Protein AF-A0A4C1YL85-F1 (afdb_monomer_lite)

Organism: Eumeta variegata (NCBI:txid151549)

pLDDT: mean 74.3, std 16.18, range [37.25, 94.25]

Radius of gyration: 21.06 Å; chains: 1; bounding box: 40×49×40 Å

Sequence (118 aa):
MIPSSSSLATLYNWFIEFKPGSTILTEDLREGHPFTSTTEENISAMRLVIETDRRTMNYLGTLGMEILAHPPYRSDLTSCDFYSFPKIKDKLLGKRFTDAEKTGTAYEKTVEATSKCK

InterPro domains:
  IPR036397 Ribonuclease H superfamily [G3DSA:3.30.420.10] (49-117)
  IPR052709 Transposase-Methyltransferase Hybrid [PTHR46060] (56-115)

Secondary structure (DSSP, 8-state):
----S--HHHHHHHHHHHSS-----S----TTS-GGG--HHHHHHHHHHHHT-HHHHHHHHHTT-------TT-TTS-HIIIIIHHHHHHHHTT---SSHHHHHHHHHHHHHHHHS--

Foldseek 3Di:
DDPDDDDPVVVVVVCVVVVPPDPPPDPDPPPVPPPVVPDVVNQVVVVCVVVVPCVVVVVCVVVVHDDDDDHGPPLVPDCCSPPVVVQLCVQCPPDDDPDDVVVVVSSVVSSVVVVPPD

Structure (mmCIF, N/CA/C/O backbone):
data_AF-A0A4C1YL85-F1
#
_entry.id   AF-A0A4C1YL85-F1
#
loop_
_atom_site.group_PDB
_atom_site.id
_atom_site.type_symbol
_atom_site.label_atom_id
_atom_site.label_alt_id
_atom_site.label_comp_id
_atom_site.label_asym_id
_atom_site.label_entity_id
_atom_site.label_seq_id
_atom_site.pdbx_PDB_ins_code
_atom_site.Cartn_x
_atom_site.Cartn_y
_atom_site.Cartn_z
_atom_site.occupancy
_atom_site.B_iso_or_equiv
_atom_site.auth_seq_id
_atom_site.auth_comp_id
_atom_site.auth_asym_id
_atom_site.auth_atom_id
_atom_site.pdbx_PDB_model_num
ATOM 1 N N . MET A 1 1 ? -0.469 29.107 2.227 1.00 37.25 1 MET A N 1
ATOM 2 C CA . MET A 1 1 ? -0.120 29.747 3.518 1.00 37.25 1 MET A CA 1
ATOM 3 C C . MET A 1 1 ? -0.587 28.811 4.630 1.00 37.25 1 MET A C 1
ATOM 5 O O . MET A 1 1 ? -1.784 28.621 4.773 1.00 37.25 1 MET A O 1
ATOM 9 N N . ILE A 1 2 ? 0.325 28.106 5.307 1.00 40.25 2 ILE A N 1
ATOM 10 C CA . ILE A 1 2 ? -0.030 27.133 6.358 1.00 40.25 2 ILE A CA 1
ATOM 11 C C . ILE A 1 2 ? -0.320 27.934 7.634 1.00 40.25 2 ILE A C 1
ATOM 13 O O . ILE A 1 2 ? 0.583 28.645 8.080 1.00 40.25 2 ILE A O 1
ATOM 17 N N . PRO A 1 3 ? -1.522 27.874 8.232 1.00 45.28 3 PRO A N 1
ATOM 18 C CA . PRO A 1 3 ? -1.742 28.518 9.515 1.00 45.28 3 PRO A CA 1
ATOM 19 C C . PRO A 1 3 ? -0.942 27.755 10.574 1.00 45.28 3 PRO A C 1
ATOM 21 O O . PRO A 1 3 ? -1.245 26.616 10.923 1.00 45.28 3 PRO A O 1
ATOM 24 N N . SER A 1 4 ? 0.119 28.392 11.060 1.00 47.81 4 SER A N 1
ATOM 25 C CA . SER A 1 4 ? 0.882 27.974 12.230 1.00 47.81 4 SER A CA 1
ATOM 26 C C . SER A 1 4 ? -0.071 27.796 13.416 1.00 47.81 4 SER A C 1
ATOM 28 O O . SER A 1 4 ? -0.709 28.746 13.872 1.00 47.81 4 SER A O 1
ATOM 30 N N . SER A 1 5 ? -0.206 26.556 13.883 1.00 54.34 5 SER A N 1
ATOM 31 C CA . SER A 1 5 ? -1.144 26.164 14.928 1.00 54.34 5 SER A CA 1
ATOM 32 C C . SER A 1 5 ? -0.679 26.652 16.298 1.00 54.34 5 SER A C 1
ATOM 34 O O . SER A 1 5 ? 0.307 26.127 16.812 1.00 54.34 5 SER A O 1
ATOM 36 N N . SER A 1 6 ? -1.395 27.611 16.894 1.00 58.25 6 SER A N 1
ATOM 37 C CA . SER A 1 6 ? -1.573 27.760 18.358 1.00 58.25 6 SER A CA 1
ATOM 38 C C . SER A 1 6 ? -2.585 28.865 18.724 1.00 58.25 6 SER A C 1
ATOM 40 O O . SER A 1 6 ? -2.415 29.549 19.728 1.00 58.25 6 SER A O 1
ATOM 42 N N . SER A 1 7 ? -3.649 29.087 17.940 1.00 73.19 7 SER A N 1
ATOM 43 C CA . SER A 1 7 ? -4.737 29.979 18.373 1.00 73.19 7 SER A CA 1
ATOM 44 C C . SER A 1 7 ? -6.058 29.216 18.455 1.00 73.19 7 SER A C 1
ATOM 46 O O . SER A 1 7 ? -6.420 28.480 17.534 1.00 73.19 7 SER A O 1
ATOM 48 N N . LEU A 1 8 ? -6.779 29.385 19.570 1.00 73.00 8 LEU A N 1
ATOM 49 C CA . LEU A 1 8 ? -8.096 28.777 19.798 1.00 73.00 8 LEU A CA 1
ATOM 50 C C . LEU A 1 8 ? -9.085 29.170 18.686 1.00 73.00 8 LEU A C 1
ATOM 52 O O . LEU A 1 8 ? -9.914 28.362 18.281 1.00 73.00 8 LEU A O 1
ATOM 56 N N . ALA A 1 9 ? -8.943 30.383 18.144 1.00 71.25 9 ALA A N 1
ATOM 57 C CA . ALA A 1 9 ? -9.742 30.890 17.035 1.00 71.25 9 ALA A CA 1
ATOM 58 C C . ALA A 1 9 ? -9.513 30.097 15.739 1.00 71.25 9 ALA A C 1
ATOM 60 O O . ALA A 1 9 ? -10.470 29.770 15.047 1.00 71.25 9 ALA A O 1
ATOM 61 N N . THR A 1 10 ? -8.267 29.715 15.438 1.00 74.75 10 THR A N 1
ATOM 62 C CA . THR A 1 10 ? -7.947 28.872 14.271 1.00 74.75 10 THR A CA 1
ATOM 63 C C . THR A 1 10 ? -8.609 27.500 14.387 1.00 74.75 10 THR A C 1
ATOM 65 O O . THR A 1 10 ? -9.141 26.985 13.409 1.00 74.75 10 THR A O 1
ATOM 68 N N . LEU A 1 11 ? -8.620 26.927 15.593 1.00 72.62 11 LEU A N 1
ATOM 69 C CA . LEU A 1 11 ? -9.213 25.615 15.853 1.00 72.62 11 LEU A CA 1
ATOM 70 C C . LEU A 1 11 ? -10.747 25.667 15.824 1.00 72.62 11 LEU A C 1
ATOM 72 O O . LEU A 1 11 ? -11.387 24.760 15.296 1.00 72.62 11 LEU A O 1
ATOM 76 N N . TYR A 1 12 ? -11.333 26.752 16.336 1.00 79.00 12 TYR A N 1
ATOM 77 C CA . TYR A 1 12 ? -12.776 26.970 16.300 1.00 79.00 12 TYR A CA 1
ATOM 78 C C . TYR A 1 12 ? -13.274 27.212 14.872 1.00 79.00 12 TYR A C 1
ATOM 80 O O . TYR A 1 12 ? -14.242 26.586 14.456 1.00 79.00 12 TYR A O 1
ATOM 88 N N . ASN A 1 13 ? -12.572 28.033 14.085 1.00 77.94 13 ASN A N 1
ATOM 89 C CA . ASN A 1 13 ? -12.906 28.257 12.677 1.00 77.94 13 ASN A CA 1
ATOM 90 C C . ASN A 1 13 ? -12.811 26.958 11.864 1.00 77.94 13 ASN A C 1
ATOM 92 O O . ASN A 1 13 ? -13.749 26.627 11.144 1.00 77.94 13 ASN A O 1
ATOM 96 N N . TRP A 1 14 ? -11.749 26.167 12.063 1.00 76.31 14 TRP A N 1
ATOM 97 C CA . TRP A 1 14 ? -11.612 24.848 11.433 1.00 76.31 14 TRP A CA 1
ATOM 98 C C . TRP A 1 14 ? -12.777 23.907 11.780 1.00 76.31 14 TRP A C 1
ATOM 100 O O . TRP A 1 14 ? -13.331 23.234 10.913 1.00 76.31 14 TRP A O 1
ATOM 110 N N . PHE A 1 15 ? -13.192 23.880 13.048 1.00 74.12 15 PHE A N 1
ATOM 111 C CA . PHE A 1 15 ? -14.312 23.053 13.491 1.00 74.12 15 PHE A CA 1
ATOM 112 C C . PHE A 1 15 ? -15.653 23.478 12.869 1.00 74.12 15 PHE A C 1
ATOM 114 O O . PHE A 1 15 ? -16.482 22.618 12.566 1.00 74.12 15 PHE A O 1
ATOM 121 N N . ILE A 1 16 ? -15.872 24.781 12.659 1.00 77.25 16 ILE A N 1
ATOM 122 C CA . ILE A 1 16 ? -17.077 25.311 12.001 1.00 77.25 16 ILE A CA 1
ATOM 123 C C . ILE A 1 16 ? -17.103 24.958 10.510 1.00 77.25 16 ILE A C 1
ATOM 125 O O . ILE A 1 16 ? -18.161 24.576 10.015 1.00 77.25 16 ILE A O 1
ATOM 129 N N . GLU A 1 17 ? -15.964 25.015 9.815 1.00 69.50 17 GLU A N 1
ATOM 130 C CA . GLU A 1 17 ? -15.867 24.612 8.403 1.00 69.50 17 GLU A CA 1
ATOM 131 C C . GLU A 1 17 ? -16.113 23.111 8.198 1.00 69.50 17 GLU A C 1
ATOM 133 O O . GLU A 1 17 ? -16.715 22.710 7.206 1.00 69.50 17 GLU A O 1
ATOM 138 N N . PHE A 1 18 ? -15.694 22.272 9.148 1.00 62.25 18 PHE A N 1
ATOM 139 C CA . PHE A 1 18 ? -15.817 20.815 9.037 1.00 62.25 18 PHE A CA 1
ATOM 140 C C . PHE A 1 18 ? -17.176 20.255 9.518 1.00 62.25 18 PHE A C 1
ATOM 142 O O . PHE A 1 18 ? -17.565 19.143 9.164 1.00 62.25 18 PHE A O 1
ATOM 149 N N . LYS A 1 19 ? -17.910 21.011 10.344 1.00 66.44 19 LYS A N 1
ATOM 150 C CA . LYS A 1 19 ? -19.209 20.641 10.944 1.00 66.44 19 LYS A CA 1
ATOM 151 C C . LYS A 1 19 ? -20.349 20.344 9.951 1.00 66.44 19 LYS A C 1
ATOM 153 O O . LYS A 1 19 ? -21.115 19.417 10.233 1.00 66.44 19 LYS A O 1
ATOM 158 N N . PRO A 1 20 ? -20.543 21.097 8.854 1.00 66.81 20 PRO A N 1
ATOM 159 C CA . PRO A 1 20 ? -21.520 20.732 7.840 1.00 66.81 20 PRO A CA 1
ATOM 160 C C . PRO A 1 20 ? -20.911 19.610 7.002 1.00 66.81 20 PRO A C 1
ATOM 162 O O . PRO A 1 20 ? -19.982 1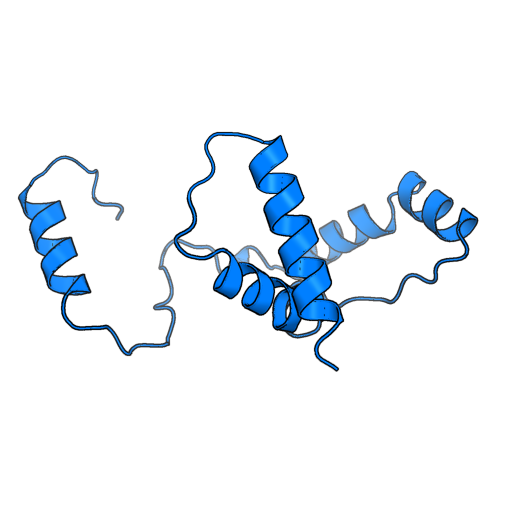9.862 6.248 1.00 66.81 20 PRO A O 1
ATOM 165 N N . GLY A 1 21 ? -21.391 18.374 7.189 1.00 61.41 21 GLY A N 1
ATOM 166 C CA . GLY A 1 21 ? -20.865 17.170 6.534 1.00 61.41 21 GLY A CA 1
ATOM 167 C C . GLY A 1 21 ? -20.614 17.400 5.046 1.00 61.41 21 GLY A C 1
ATOM 168 O O . GLY A 1 21 ? -21.549 17.383 4.249 1.00 61.41 21 GLY A O 1
ATOM 169 N N . SER A 1 22 ? -19.356 17.685 4.712 1.00 49.84 22 SER A N 1
ATOM 170 C CA . SER A 1 22 ? -18.978 18.198 3.404 1.00 49.84 22 SER A CA 1
ATOM 171 C C . SER A 1 22 ? -19.198 17.109 2.361 1.00 49.84 22 SER A C 1
ATOM 173 O O . SER A 1 22 ? -18.610 16.032 2.436 1.00 49.84 22 SER A O 1
ATOM 175 N N . THR A 1 23 ? -20.083 17.377 1.404 1.00 49.16 23 THR A N 1
ATOM 176 C CA . THR A 1 23 ? -20.401 16.485 0.279 1.00 49.16 23 THR A CA 1
ATOM 177 C C . THR A 1 23 ? -19.568 16.803 -0.965 1.00 49.16 23 THR A C 1
ATOM 179 O O . THR A 1 23 ? -19.880 16.331 -2.056 1.00 49.16 23 THR A O 1
ATOM 182 N N . ILE A 1 24 ? -18.525 17.627 -0.828 1.00 49.81 24 ILE A N 1
ATOM 183 C CA . ILE A 1 24 ? -17.647 18.031 -1.926 1.00 49.81 24 ILE A CA 1
ATOM 184 C C . ILE A 1 24 ? -16.582 16.940 -2.100 1.00 49.81 24 ILE A C 1
ATOM 186 O O . ILE A 1 24 ? -15.593 16.878 -1.379 1.00 49.8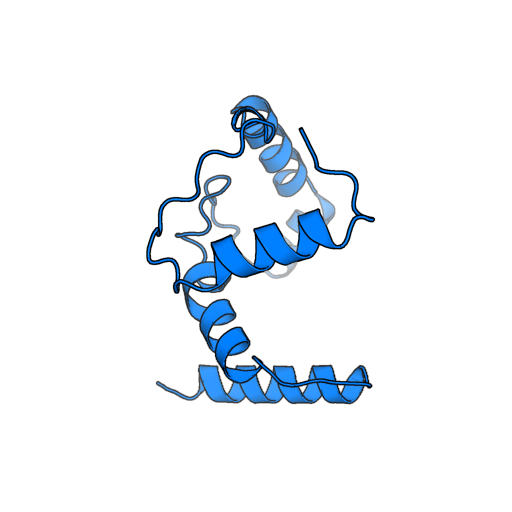1 24 ILE A O 1
ATOM 190 N N . LEU A 1 25 ? -16.838 16.041 -3.051 1.00 44.62 25 LEU A N 1
ATOM 191 C CA . LEU A 1 25 ? -15.944 14.964 -3.504 1.00 44.62 25 LEU A CA 1
ATOM 192 C C . LEU A 1 25 ? -14.945 15.442 -4.573 1.00 44.62 25 LEU A C 1
ATOM 194 O O . LEU A 1 25 ? -14.417 14.644 -5.342 1.00 44.62 25 LEU A O 1
ATOM 198 N N . THR A 1 26 ? -14.703 16.745 -4.663 1.00 42.09 26 THR A N 1
ATOM 199 C CA . THR A 1 26 ? -13.589 17.288 -5.434 1.00 42.09 26 THR A CA 1
ATOM 200 C C . THR A 1 26 ? -12.515 17.682 -4.443 1.00 42.09 26 THR A C 1
ATOM 202 O O . THR A 1 26 ? -12.724 18.576 -3.629 1.00 42.09 26 THR A O 1
ATOM 205 N N . GLU A 1 2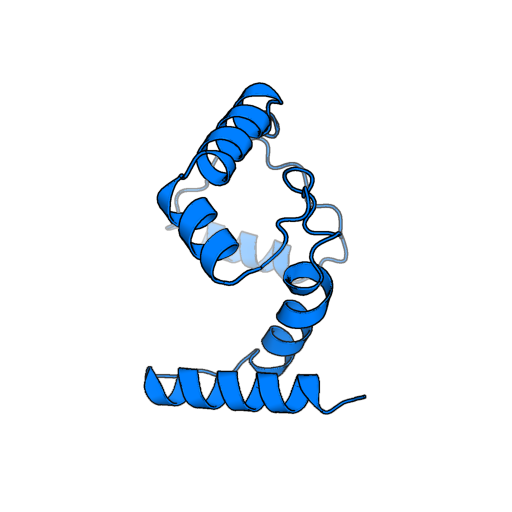7 ? -11.386 16.972 -4.482 1.00 45.97 27 GLU A N 1
ATOM 206 C CA . GLU A 1 27 ? -10.161 17.450 -3.855 1.00 45.97 27 GLU A CA 1
ATOM 207 C C . GLU A 1 27 ? -9.874 18.840 -4.427 1.00 45.97 27 GLU A C 1
ATOM 209 O O . GLU A 1 27 ? -9.467 18.970 -5.582 1.00 45.97 27 GLU A O 1
ATOM 214 N N . ASP A 1 28 ? -10.147 19.887 -3.650 1.00 48.06 28 ASP A N 1
ATOM 215 C CA . ASP A 1 28 ? -9.740 21.234 -4.020 1.00 48.06 28 ASP A CA 1
ATOM 216 C C . ASP A 1 28 ? -8.223 21.203 -4.220 1.00 48.06 28 ASP A C 1
ATOM 218 O O . ASP A 1 28 ? -7.472 20.814 -3.318 1.00 48.06 28 ASP A O 1
ATOM 222 N N . LEU A 1 29 ? -7.782 21.549 -5.434 1.00 48.25 29 LEU A N 1
ATOM 223 C CA . LEU A 1 29 ? -6.376 21.611 -5.823 1.00 48.25 29 LEU A CA 1
ATOM 224 C C . LEU A 1 29 ? -5.594 22.347 -4.733 1.00 48.25 29 LEU A C 1
ATOM 226 O O . LEU A 1 29 ? -5.696 23.566 -4.593 1.00 48.25 29 LEU A O 1
ATOM 230 N N . ARG A 1 30 ? -4.808 21.606 -3.941 1.00 49.09 30 ARG A N 1
ATOM 231 C CA . ARG A 1 30 ? -3.891 22.208 -2.971 1.00 49.09 30 ARG A CA 1
ATOM 232 C C . ARG A 1 30 ? -2.860 23.012 -3.744 1.00 49.09 30 ARG A C 1
ATOM 234 O O . ARG A 1 30 ? -1.863 22.466 -4.215 1.00 49.09 30 ARG A O 1
ATOM 241 N N . GLU A 1 31 ? -3.072 24.313 -3.826 1.00 46.84 31 GLU A N 1
ATOM 242 C CA . GLU A 1 31 ? -2.095 25.257 -4.345 1.00 46.84 31 GLU A CA 1
ATOM 243 C C . GLU A 1 31 ? -0.885 25.269 -3.394 1.00 46.84 31 GLU A C 1
ATOM 245 O O . GLU A 1 31 ? -0.902 25.840 -2.301 1.00 46.84 31 GLU A O 1
ATOM 250 N N . GLY A 1 32 ? 0.132 24.485 -3.757 1.00 45.81 32 GLY A N 1
ATOM 251 C CA . GLY A 1 32 ? 1.294 24.177 -2.921 1.00 45.81 32 GLY A CA 1
ATOM 252 C C . GLY A 1 32 ? 1.726 22.709 -2.958 1.00 45.81 32 GLY A C 1
ATOM 253 O O . GLY A 1 32 ? 2.856 22.412 -2.580 1.00 45.81 32 GLY A O 1
ATOM 254 N N . HIS A 1 33 ? 0.880 21.796 -3.447 1.00 44.59 33 HIS A N 1
ATOM 255 C CA . HIS A 1 33 ? 1.338 20.482 -3.890 1.00 44.59 33 HIS A CA 1
ATOM 256 C C . HIS A 1 33 ? 1.764 20.608 -5.357 1.00 44.59 33 HIS A C 1
ATOM 258 O O . HIS A 1 33 ? 0.927 20.966 -6.191 1.00 44.59 33 HIS A O 1
ATOM 264 N N . PRO A 1 34 ? 3.027 20.342 -5.725 1.00 41.97 34 PRO A N 1
ATOM 265 C CA . PRO A 1 34 ? 3.382 20.253 -7.127 1.00 41.97 34 PRO A CA 1
ATOM 266 C C . PRO A 1 34 ? 2.638 19.055 -7.725 1.00 41.97 34 PRO A C 1
ATOM 268 O O . PRO A 1 34 ? 3.057 17.908 -7.603 1.00 41.97 34 PRO A O 1
ATOM 271 N N . PHE A 1 35 ? 1.533 19.323 -8.422 1.00 45.06 35 PHE A N 1
ATOM 272 C CA . PHE A 1 35 ? 0.940 18.383 -9.381 1.00 45.06 35 PHE A CA 1
ATOM 273 C C . PHE A 1 35 ? 1.971 17.972 -10.460 1.00 45.06 35 PHE A C 1
ATOM 275 O O . PHE A 1 35 ? 1.850 16.941 -11.110 1.00 45.06 35 PHE A O 1
ATOM 282 N N . THR A 1 36 ? 3.048 18.756 -10.576 1.00 44.84 36 THR A N 1
ATOM 283 C CA . THR A 1 36 ? 4.239 18.554 -11.401 1.00 44.84 36 THR A CA 1
ATOM 284 C C . THR A 1 36 ? 5.284 17.592 -10.816 1.00 44.84 36 THR A C 1
ATOM 286 O O . THR A 1 36 ? 6.312 17.393 -11.450 1.00 44.84 36 THR A O 1
ATOM 289 N N . SER A 1 37 ? 5.075 16.967 -9.645 1.00 52.97 37 SER A N 1
ATOM 290 C CA . SER A 1 37 ? 5.996 15.918 -9.145 1.00 52.97 37 SER A CA 1
ATOM 291 C C . SER A 1 37 ? 6.020 14.680 -10.052 1.00 52.97 37 SER A C 1
ATOM 293 O O . SER A 1 37 ? 6.993 13.923 -10.067 1.00 52.97 37 SER A O 1
ATOM 295 N N . THR A 1 38 ? 4.943 14.487 -10.805 1.00 56.75 38 THR A N 1
ATOM 296 C CA . THR A 1 38 ? 4.692 13.390 -11.737 1.00 56.75 38 THR A CA 1
ATOM 297 C C . THR A 1 38 ? 5.097 13.793 -13.158 1.00 56.75 38 THR A C 1
ATOM 299 O O . THR A 1 38 ? 4.295 13.725 -14.082 1.00 56.75 38 THR A O 1
ATOM 302 N N . THR A 1 39 ? 6.326 14.282 -13.352 1.00 76.00 39 THR A N 1
ATOM 303 C CA . THR A 1 39 ? 6.843 14.442 -14.720 1.00 76.00 39 THR A CA 1
ATOM 304 C C . THR A 1 39 ? 7.130 13.064 -15.321 1.00 76.00 39 THR A C 1
ATOM 306 O O . THR A 1 39 ? 7.483 12.132 -14.588 1.00 76.00 39 THR A O 1
ATOM 309 N N . GLU A 1 40 ? 6.984 12.917 -16.640 1.00 71.69 40 GLU A N 1
ATOM 310 C CA . GLU A 1 40 ? 7.255 11.653 -17.345 1.00 71.69 40 GLU A CA 1
ATOM 311 C C . GLU A 1 40 ? 8.690 11.165 -17.109 1.00 71.69 40 GLU A C 1
ATOM 313 O O . GLU A 1 40 ? 8.948 9.966 -17.031 1.00 71.69 40 GLU A O 1
ATOM 318 N N . GLU A 1 41 ? 9.626 12.086 -16.892 1.00 78.06 41 GLU A N 1
ATOM 319 C CA . GLU A 1 41 ? 11.018 11.777 -16.581 1.00 78.06 41 GLU A CA 1
ATOM 320 C C . GLU A 1 41 ? 11.159 11.157 -15.188 1.00 78.06 41 GLU A C 1
ATOM 322 O O . GLU A 1 41 ? 11.819 10.131 -15.048 1.00 78.06 41 GLU A O 1
ATOM 327 N N . ASN A 1 42 ? 10.510 11.720 -14.163 1.00 76.56 42 ASN A N 1
ATOM 328 C CA . ASN A 1 42 ? 10.556 11.182 -12.799 1.00 76.56 42 ASN A CA 1
ATOM 329 C C . ASN A 1 42 ? 9.802 9.849 -12.694 1.00 76.56 42 ASN A C 1
ATOM 331 O O . ASN A 1 42 ? 10.260 8.915 -12.034 1.00 76.56 42 ASN A O 1
ATOM 335 N N . ILE A 1 43 ? 8.666 9.751 -13.388 1.00 75.25 43 ILE A N 1
ATOM 336 C CA . ILE A 1 43 ? 7.904 8.519 -13.597 1.00 75.25 43 ILE A CA 1
ATOM 337 C C . ILE A 1 43 ? 8.798 7.428 -14.209 1.00 75.25 43 ILE A C 1
ATOM 339 O O . ILE A 1 43 ? 8.878 6.313 -13.686 1.00 75.25 43 ILE A O 1
ATOM 343 N N . SER A 1 44 ? 9.458 7.752 -15.322 1.00 75.94 44 SER A N 1
ATOM 344 C CA . SER A 1 44 ? 10.279 6.820 -16.091 1.00 75.94 44 SER A CA 1
ATOM 345 C C . SER A 1 44 ? 11.531 6.420 -15.319 1.00 75.94 44 SER A C 1
ATOM 347 O O . SER A 1 44 ? 11.847 5.236 -15.228 1.00 75.94 44 SER A O 1
ATOM 349 N N . ALA A 1 45 ? 12.190 7.377 -14.663 1.00 76.31 45 ALA A N 1
ATOM 350 C CA . ALA A 1 45 ? 13.345 7.125 -13.812 1.00 76.31 45 ALA A CA 1
ATOM 351 C C . ALA A 1 45 ? 12.996 6.213 -12.627 1.00 76.31 45 ALA A C 1
ATOM 353 O O . ALA A 1 45 ? 13.734 5.273 -12.342 1.00 76.31 45 ALA A O 1
ATOM 354 N N . MET A 1 46 ? 11.856 6.431 -11.962 1.00 71.81 46 MET A N 1
ATOM 355 C CA . MET A 1 46 ? 11.417 5.574 -10.857 1.00 71.81 46 MET A CA 1
ATOM 356 C C . MET A 1 46 ? 11.066 4.159 -11.335 1.00 71.81 46 MET A C 1
ATOM 358 O O . MET A 1 46 ? 11.476 3.186 -10.702 1.00 71.81 46 MET A O 1
ATOM 362 N N . ARG A 1 47 ? 10.366 4.032 -12.473 1.00 72.00 47 ARG A N 1
ATOM 363 C CA . ARG A 1 47 ? 10.118 2.732 -13.117 1.00 72.00 47 ARG A CA 1
ATOM 364 C C . ARG A 1 47 ? 11.432 2.017 -13.400 1.00 72.00 47 ARG A C 1
ATOM 366 O O . ARG A 1 47 ? 11.584 0.865 -13.013 1.00 72.00 47 ARG A O 1
ATOM 373 N N . LEU A 1 48 ? 12.381 2.719 -14.012 1.00 75.75 48 LEU A N 1
ATOM 374 C CA . LEU A 1 48 ? 13.687 2.175 -14.344 1.00 75.75 48 LEU A CA 1
ATOM 375 C C . LEU A 1 48 ? 14.425 1.709 -13.088 1.00 75.75 48 LEU A C 1
ATOM 377 O O . LEU A 1 48 ? 14.975 0.622 -13.105 1.00 75.75 48 LEU A O 1
ATOM 381 N N . VAL A 1 49 ? 14.421 2.458 -11.985 1.00 77.12 49 VAL A N 1
ATOM 382 C CA . VAL A 1 49 ? 15.097 2.039 -10.743 1.00 77.12 49 VAL A CA 1
ATOM 383 C C . VAL A 1 49 ? 14.504 0.747 -10.172 1.00 77.12 49 VAL A C 1
ATOM 385 O O . VAL A 1 49 ? 15.257 -0.137 -9.771 1.00 77.12 49 VAL A O 1
ATOM 388 N N . ILE A 1 50 ? 13.174 0.618 -10.155 1.00 70.19 50 ILE A N 1
ATOM 389 C CA . ILE A 1 50 ? 12.482 -0.563 -9.613 1.00 70.19 50 ILE A CA 1
ATOM 390 C C . ILE A 1 50 ? 12.679 -1.775 -10.530 1.00 70.19 50 ILE A C 1
ATOM 392 O O . ILE A 1 50 ? 13.012 -2.861 -10.064 1.00 70.19 50 ILE A O 1
ATOM 396 N N . GLU A 1 51 ? 12.509 -1.578 -11.836 1.00 72.06 51 GLU A N 1
ATOM 397 C CA . GLU A 1 51 ? 12.652 -2.626 -12.848 1.00 72.06 51 GLU A CA 1
ATOM 398 C C . GLU A 1 51 ? 14.121 -3.016 -13.054 1.00 72.06 51 GLU A C 1
ATOM 400 O O . GLU A 1 51 ? 14.426 -4.158 -13.352 1.00 72.06 51 GLU A O 1
ATOM 405 N N . THR A 1 52 ? 15.071 -2.117 -12.804 1.00 65.81 52 THR A N 1
ATOM 406 C CA . THR A 1 52 ? 16.509 -2.412 -12.909 1.00 65.81 52 THR A CA 1
ATOM 407 C C . THR A 1 52 ? 17.101 -2.920 -11.594 1.00 65.81 52 THR A C 1
ATOM 409 O O . THR A 1 52 ? 18.287 -3.263 -11.573 1.00 65.81 52 THR A O 1
ATOM 412 N N . ASP A 1 53 ? 16.337 -3.024 -10.493 1.00 81.44 53 ASP A N 1
ATOM 413 C CA . ASP A 1 53 ? 16.848 -3.669 -9.279 1.00 81.44 53 ASP A CA 1
ATOM 414 C C . ASP A 1 53 ? 17.063 -5.163 -9.537 1.00 81.44 53 ASP A C 1
ATOM 416 O O . ASP A 1 53 ? 16.210 -6.031 -9.338 1.00 81.44 53 ASP A O 1
ATOM 420 N N . ARG A 1 54 ? 18.276 -5.460 -10.003 1.00 78.62 54 ARG A N 1
ATOM 421 C CA . ARG A 1 54 ? 18.705 -6.781 -10.443 1.00 78.62 54 ARG A CA 1
ATOM 422 C C . ARG A 1 54 ? 18.519 -7.822 -9.345 1.00 78.62 54 ARG A C 1
ATOM 424 O O . ARG A 1 54 ? 18.304 -8.987 -9.650 1.00 78.62 54 ARG A O 1
ATOM 431 N N . ARG A 1 55 ? 18.615 -7.429 -8.070 1.00 84.50 55 ARG A N 1
ATOM 432 C CA . ARG A 1 55 ? 18.424 -8.345 -6.937 1.00 84.50 55 ARG A CA 1
ATOM 433 C C . ARG A 1 55 ? 16.979 -8.823 -6.862 1.00 84.50 55 ARG A C 1
ATOM 435 O O . ARG A 1 55 ? 16.760 -10.033 -6.833 1.00 84.50 55 ARG A O 1
ATOM 442 N N . THR A 1 56 ? 16.022 -7.900 -6.888 1.00 84.19 56 THR A N 1
ATOM 443 C CA . THR A 1 56 ? 14.595 -8.227 -6.859 1.00 84.19 56 THR A CA 1
ATOM 444 C C . THR A 1 56 ? 14.176 -8.968 -8.125 1.00 84.19 56 THR A C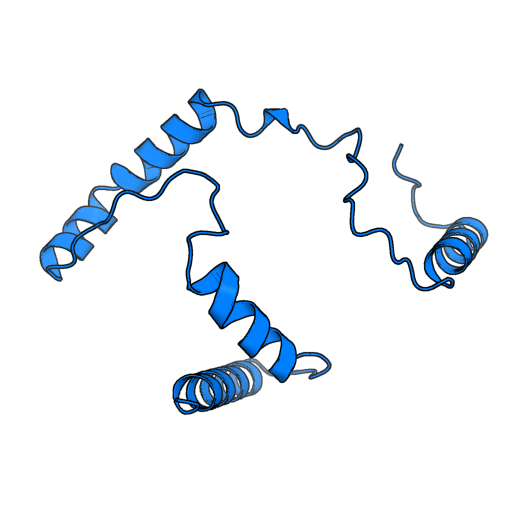 1
ATOM 446 O O . THR A 1 56 ? 13.578 -10.035 -8.018 1.00 84.19 56 THR A O 1
ATOM 449 N N . MET A 1 57 ? 14.574 -8.503 -9.315 1.00 84.44 57 MET A N 1
ATOM 450 C CA . MET A 1 57 ? 14.263 -9.204 -10.569 1.00 84.44 57 MET A CA 1
ATOM 451 C C . MET A 1 57 ? 14.808 -10.635 -10.613 1.00 84.44 57 MET A C 1
ATOM 453 O O . MET A 1 57 ? 14.085 -11.558 -10.979 1.00 84.44 57 MET A O 1
ATOM 457 N N . ASN A 1 58 ? 16.067 -10.845 -10.208 1.00 86.94 58 ASN A N 1
ATOM 458 C CA . ASN A 1 58 ? 16.658 -12.184 -10.180 1.00 86.94 58 ASN A CA 1
ATOM 459 C C . ASN A 1 58 ? 15.921 -13.101 -9.200 1.00 86.94 58 ASN A C 1
ATOM 461 O O . ASN A 1 58 ? 15.716 -14.278 -9.493 1.00 86.94 58 ASN A O 1
ATOM 465 N N . TYR A 1 59 ? 15.529 -12.577 -8.037 1.00 88.31 59 TYR A N 1
ATOM 466 C CA . TYR A 1 59 ? 14.780 -13.336 -7.041 1.00 88.31 59 TYR A CA 1
ATOM 467 C C . TYR A 1 59 ? 13.388 -13.725 -7.559 1.00 88.31 59 TYR A C 1
ATOM 469 O O . TYR A 1 59 ? 13.020 -14.896 -7.493 1.00 88.31 59 TYR A O 1
ATOM 477 N N . LEU A 1 60 ? 12.655 -12.778 -8.151 1.00 88.38 60 LEU A N 1
ATOM 478 C CA . LEU A 1 60 ? 11.341 -13.023 -8.755 1.00 88.38 60 LEU A CA 1
ATOM 479 C C . LEU A 1 60 ? 11.423 -14.029 -9.913 1.00 88.38 60 LEU A C 1
ATOM 481 O O . LEU A 1 60 ? 10.616 -14.955 -9.976 1.00 88.38 60 LEU A O 1
ATOM 485 N N . GLY A 1 61 ? 12.443 -13.909 -10.769 1.00 87.94 61 GLY A N 1
ATOM 486 C CA . GLY A 1 61 ? 12.709 -14.864 -11.845 1.00 87.94 61 GLY A CA 1
ATOM 487 C C . GLY A 1 61 ? 13.077 -16.258 -11.329 1.00 87.94 61 GLY A C 1
ATOM 488 O O . GLY A 1 61 ? 12.624 -17.255 -11.882 1.00 87.94 61 GLY A O 1
ATOM 489 N N . THR A 1 62 ? 13.824 -16.349 -10.223 1.00 91.50 62 THR A N 1
ATOM 490 C CA . THR A 1 62 ? 14.137 -17.634 -9.563 1.00 91.50 62 THR A CA 1
ATOM 491 C C . THR A 1 62 ? 12.880 -18.300 -9.000 1.00 91.50 62 THR A C 1
ATOM 493 O O . THR A 1 62 ? 12.759 -19.521 -9.039 1.00 91.50 62 THR A O 1
ATOM 496 N N . LEU A 1 63 ? 11.927 -17.502 -8.511 1.00 92.56 63 LEU A N 1
ATOM 497 C CA . LEU A 1 63 ? 10.609 -17.972 -8.077 1.00 92.56 63 LEU A CA 1
ATOM 498 C C . LEU A 1 63 ? 9.666 -18.306 -9.246 1.00 92.56 63 LEU A C 1
ATOM 500 O O . LEU A 1 63 ? 8.569 -18.806 -9.006 1.00 92.56 63 LEU A O 1
ATOM 504 N N . GLY A 1 64 ? 10.068 -18.036 -10.494 1.00 90.50 64 GLY A N 1
ATOM 505 C CA . GLY A 1 64 ? 9.250 -18.265 -11.685 1.00 90.50 64 GLY A CA 1
ATOM 506 C C . GLY A 1 64 ? 8.046 -17.328 -11.797 1.00 90.50 64 GLY A C 1
ATOM 507 O O . GLY A 1 64 ? 7.070 -17.675 -12.457 1.00 90.50 64 GLY A O 1
ATOM 508 N N . MET A 1 65 ? 8.081 -16.165 -11.139 1.00 90.50 65 MET A N 1
ATOM 509 C CA . MET A 1 65 ? 7.006 -15.179 -11.233 1.00 90.50 65 MET A CA 1
ATOM 510 C C . MET A 1 65 ? 7.201 -14.269 -12.445 1.00 90.50 65 MET A C 1
ATOM 512 O O . MET A 1 65 ? 8.274 -13.701 -12.647 1.00 90.50 65 MET A O 1
ATOM 516 N N . GLU A 1 66 ? 6.139 -14.095 -13.227 1.00 85.94 66 GLU A N 1
ATOM 517 C CA . GLU A 1 66 ? 6.108 -13.160 -14.348 1.00 85.94 66 GLU A CA 1
ATOM 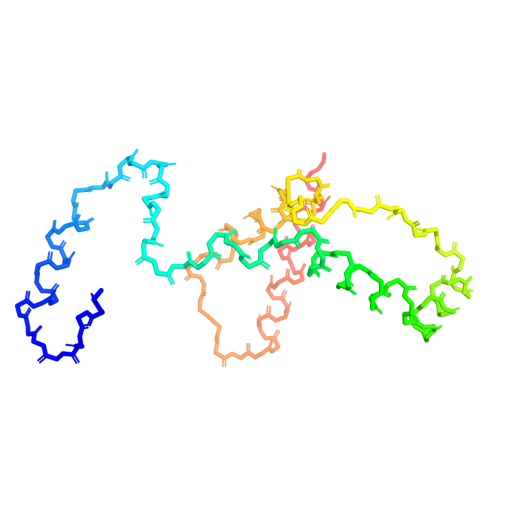518 C C . GLU A 1 66 ? 5.805 -11.739 -13.850 1.00 85.94 66 GLU A C 1
ATOM 520 O O . GLU A 1 66 ? 4.822 -11.510 -13.140 1.00 85.94 66 GLU A O 1
ATOM 525 N N . ILE A 1 67 ? 6.658 -10.775 -14.209 1.00 83.69 67 ILE A N 1
ATOM 526 C CA . ILE A 1 67 ? 6.462 -9.361 -13.871 1.00 83.69 67 ILE A CA 1
ATOM 527 C C . ILE A 1 67 ? 5.620 -8.720 -14.974 1.00 83.69 67 ILE A C 1
ATOM 529 O O . ILE A 1 67 ? 6.085 -8.547 -16.099 1.00 83.69 67 ILE A O 1
ATOM 533 N N . LEU A 1 68 ? 4.384 -8.340 -14.649 1.00 81.75 68 LEU A N 1
ATOM 534 C CA . LEU A 1 68 ? 3.517 -7.608 -15.569 1.00 81.75 68 LEU A CA 1
ATOM 535 C C . LEU A 1 68 ? 3.837 -6.107 -15.533 1.00 81.75 68 LEU A C 1
ATOM 537 O O . LEU A 1 68 ? 3.897 -5.501 -14.461 1.00 81.75 68 LEU A O 1
ATOM 541 N N . ALA A 1 69 ? 3.981 -5.487 -16.706 1.00 79.75 69 ALA A N 1
ATOM 542 C CA . ALA A 1 69 ? 4.187 -4.047 -16.815 1.00 79.75 69 ALA A CA 1
ATOM 543 C C . ALA A 1 69 ? 2.987 -3.274 -16.234 1.00 79.75 69 ALA A C 1
ATOM 545 O O . ALA A 1 69 ? 1.868 -3.370 -16.738 1.00 79.75 69 ALA A O 1
ATOM 546 N N . HIS A 1 70 ? 3.223 -2.479 -15.185 1.00 74.44 70 HIS A N 1
ATOM 547 C CA . HIS A 1 70 ? 2.193 -1.650 -14.556 1.00 74.44 70 HIS A CA 1
ATOM 548 C C . HIS A 1 70 ? 2.395 -0.164 -14.896 1.00 74.44 70 HIS A C 1
ATOM 550 O O . HIS A 1 70 ? 3.508 0.349 -14.732 1.00 74.44 70 HIS A O 1
ATOM 556 N N . PRO A 1 71 ? 1.369 0.573 -15.352 1.00 76.44 71 PRO A N 1
ATOM 557 C CA . PRO A 1 71 ? 1.488 2.003 -15.612 1.00 76.44 71 PRO A CA 1
ATOM 558 C C . PRO A 1 71 ? 1.806 2.787 -14.326 1.00 76.44 71 PRO A C 1
ATOM 560 O O . PRO A 1 71 ? 1.449 2.377 -13.223 1.00 76.44 71 PRO A O 1
ATOM 563 N N . PRO A 1 72 ? 2.523 3.907 -14.431 1.00 75.31 72 PRO A N 1
ATOM 564 C CA . PRO A 1 72 ? 2.923 4.662 -13.258 1.00 75.31 72 PRO A CA 1
ATOM 565 C C . PRO A 1 72 ? 1.694 5.367 -12.669 1.00 75.31 72 PRO A C 1
ATOM 567 O O . PRO A 1 72 ? 0.853 5.867 -13.409 1.00 75.31 72 PRO A O 1
ATOM 570 N N . TYR A 1 73 ? 1.575 5.369 -11.339 1.00 68.12 73 TYR A N 1
ATOM 571 C CA . TYR A 1 73 ? 0.521 6.075 -10.594 1.00 68.12 73 TYR A CA 1
ATOM 572 C C . TYR A 1 73 ? -0.945 5.692 -10.921 1.00 68.12 73 TYR A C 1
ATOM 574 O O . TYR A 1 73 ? -1.859 6.432 -10.566 1.00 68.12 73 TYR A O 1
ATOM 582 N N . ARG A 1 74 ? -1.212 4.521 -11.526 1.00 69.62 74 ARG A N 1
ATOM 583 C CA . ARG A 1 74 ? -2.582 3.980 -11.704 1.00 69.62 74 ARG A CA 1
ATOM 584 C C . ARG A 1 74 ? -3.008 3.068 -10.556 1.00 69.62 74 ARG A C 1
ATOM 586 O O . ARG A 1 74 ? -3.081 1.850 -10.696 1.00 69.62 74 ARG A O 1
ATOM 593 N N . SER A 1 75 ? -3.310 3.668 -9.411 1.00 65.81 75 SER A N 1
ATOM 594 C CA . SER A 1 75 ? -3.877 2.944 -8.261 1.00 65.81 75 SER A CA 1
ATOM 595 C C . SER A 1 75 ? -5.281 2.375 -8.528 1.00 65.81 75 SER A C 1
ATOM 597 O O . SER A 1 75 ? -5.765 1.540 -7.776 1.00 65.81 75 SER A O 1
ATOM 599 N N . ASP A 1 76 ? -5.953 2.799 -9.601 1.00 69.94 76 ASP A N 1
ATOM 600 C CA . ASP A 1 76 ? -7.240 2.250 -10.046 1.00 69.94 76 ASP A CA 1
ATOM 601 C C . ASP A 1 76 ? -7.115 0.854 -10.682 1.00 69.94 76 ASP A C 1
ATOM 603 O O . ASP A 1 76 ? -8.100 0.122 -10.766 1.00 69.94 76 ASP A O 1
ATOM 607 N N . LEU A 1 77 ? -5.913 0.472 -11.127 1.00 69.25 77 LEU A N 1
ATOM 608 C CA . LEU A 1 77 ? -5.639 -0.838 -11.724 1.00 69.25 77 LEU A CA 1
ATOM 609 C C . LEU A 1 77 ? -5.080 -1.863 -10.744 1.00 69.25 77 LEU A C 1
ATOM 611 O O . LEU A 1 77 ? -5.021 -3.054 -11.061 1.00 69.25 77 LEU A O 1
ATOM 615 N N . THR A 1 78 ? -4.674 -1.434 -9.557 1.00 77.38 78 THR A N 1
ATOM 616 C CA . THR A 1 78 ? -4.157 -2.332 -8.535 1.00 77.38 78 THR A CA 1
ATOM 617 C C . THR A 1 78 ? -5.327 -2.884 -7.724 1.00 77.38 78 THR A C 1
ATOM 619 O O . THR A 1 78 ? -6.009 -2.187 -6.973 1.00 77.38 78 THR A O 1
ATOM 622 N N . SER A 1 79 ? -5.567 -4.190 -7.844 1.00 79.38 79 SER A N 1
ATOM 623 C CA . SER A 1 79 ? -6.625 -4.875 -7.088 1.00 79.38 79 SER A CA 1
ATOM 624 C C . SER A 1 79 ? -6.483 -4.682 -5.570 1.00 79.38 79 SER A C 1
ATOM 626 O O . SER A 1 79 ? -7.483 -4.608 -4.854 1.00 79.38 79 SER A O 1
ATOM 628 N N . CYS A 1 80 ? -5.252 -4.545 -5.069 1.00 81.44 80 CYS A N 1
ATOM 629 C CA . CYS A 1 80 ? -4.983 -4.263 -3.663 1.00 81.44 80 CYS A CA 1
ATOM 630 C C . CYS A 1 80 ? -5.522 -2.897 -3.217 1.00 81.44 80 CYS A C 1
ATOM 632 O O . CYS A 1 80 ? -6.253 -2.850 -2.225 1.00 81.44 80 CYS A O 1
ATOM 634 N N . ASP A 1 81 ? -5.213 -1.823 -3.950 1.00 83.38 81 ASP A N 1
ATOM 635 C CA . ASP A 1 81 ? -5.601 -0.460 -3.564 1.00 83.38 81 ASP A CA 1
ATOM 636 C C . ASP A 1 81 ? -7.093 -0.210 -3.780 1.00 83.38 81 ASP A C 1
ATOM 638 O O . ASP A 1 81 ? -7.744 0.394 -2.928 1.00 83.38 81 ASP A O 1
ATOM 642 N N . PHE A 1 82 ? -7.659 -0.729 -4.873 1.00 78.75 82 PHE A N 1
ATOM 643 C CA . PHE A 1 82 ? -9.066 -0.508 -5.202 1.00 78.75 82 PHE A CA 1
ATOM 644 C C . PHE A 1 82 ? -10.034 -1.395 -4.404 1.00 78.75 82 PHE A C 1
ATOM 646 O O . PHE A 1 82 ? -11.128 -0.958 -4.048 1.00 78.75 82 PHE A O 1
ATOM 653 N N . TYR A 1 83 ? -9.671 -2.650 -4.123 1.00 82.38 83 TYR A N 1
ATOM 654 C CA . TYR A 1 83 ? -10.616 -3.633 -3.579 1.00 82.38 83 TYR A CA 1
ATOM 655 C C . TYR A 1 83 ? -10.244 -4.128 -2.180 1.00 82.38 83 TYR A C 1
ATOM 657 O O . TYR A 1 83 ? -11.084 -4.115 -1.275 1.00 82.38 83 TYR A O 1
ATOM 665 N N . SER A 1 84 ? -9.006 -4.582 -1.980 1.00 85.94 84 SER A N 1
ATOM 666 C CA . SER A 1 84 ? -8.619 -5.267 -0.740 1.00 85.94 84 SER A CA 1
ATOM 667 C C . SER A 1 84 ? -8.455 -4.303 0.435 1.00 85.94 84 SER A C 1
ATOM 669 O O . SER A 1 84 ? -9.030 -4.531 1.503 1.00 85.94 84 SER A O 1
ATOM 671 N N . PHE A 1 85 ? -7.703 -3.215 0.254 1.00 88.69 85 PHE A N 1
ATOM 672 C CA . PHE A 1 85 ? -7.400 -2.284 1.340 1.00 88.69 85 PHE A CA 1
ATOM 673 C C . PHE A 1 85 ? -8.622 -1.541 1.879 1.00 88.69 85 PHE A C 1
ATOM 675 O O . PHE A 1 85 ? -8.751 -1.505 3.106 1.00 88.69 85 PHE A O 1
ATOM 682 N N . PRO A 1 86 ? -9.562 -1.030 1.057 1.00 90.19 86 PRO A N 1
ATOM 683 C CA . PRO A 1 86 ? -10.782 -0.416 1.577 1.00 90.19 86 PRO A CA 1
ATOM 684 C C . PRO A 1 86 ? -11.572 -1.377 2.474 1.00 90.19 86 PRO A C 1
ATOM 686 O O . PRO A 1 86 ? -11.891 -1.047 3.612 1.00 90.19 86 PRO A O 1
ATOM 689 N N . LYS A 1 87 ? -11.765 -2.627 2.032 1.00 89.00 87 LYS A N 1
ATOM 690 C CA . LYS A 1 87 ? -12.522 -3.640 2.787 1.00 89.00 87 LYS A CA 1
ATOM 691 C C . LYS A 1 87 ? -11.869 -4.026 4.111 1.00 89.00 87 LYS A C 1
ATOM 693 O O . LYS A 1 87 ? -12.564 -4.262 5.100 1.00 89.00 87 LYS A O 1
ATOM 698 N N . ILE A 1 88 ? -10.543 -4.139 4.134 1.00 91.56 88 ILE A N 1
ATOM 699 C CA . ILE A 1 88 ? -9.804 -4.433 5.367 1.00 91.56 88 ILE A CA 1
ATOM 700 C C . ILE A 1 88 ? -9.862 -3.223 6.304 1.00 91.56 88 ILE A C 1
ATOM 702 O O . ILE A 1 88 ? -10.149 -3.378 7.493 1.00 91.56 88 ILE A O 1
ATOM 706 N N . LYS A 1 89 ? -9.655 -2.015 5.766 1.00 90.75 89 LYS A N 1
ATOM 707 C CA . LYS A 1 89 ? -9.706 -0.760 6.518 1.00 90.75 89 LYS A CA 1
ATOM 708 C C . LYS A 1 89 ? -11.067 -0.561 7.171 1.00 90.75 89 LYS A C 1
ATOM 710 O O . LYS A 1 89 ? -11.097 -0.289 8.363 1.00 90.75 89 LYS A O 1
ATOM 715 N N . ASP A 1 90 ? -12.166 -0.786 6.459 1.00 91.50 90 ASP A N 1
ATOM 716 C CA . ASP A 1 90 ? -13.523 -0.661 7.006 1.00 91.50 90 ASP A CA 1
ATOM 717 C C . ASP A 1 90 ? -13.752 -1.589 8.210 1.00 91.50 90 ASP A C 1
ATOM 719 O O . ASP A 1 90 ? -14.333 -1.187 9.216 1.00 91.50 90 ASP A O 1
ATOM 723 N N . LYS A 1 91 ? -13.229 -2.823 8.164 1.00 89.38 91 LYS A N 1
ATOM 724 C CA . LYS A 1 91 ? -13.331 -3.791 9.275 1.00 89.38 91 LYS A CA 1
ATOM 725 C C . LYS A 1 91 ? -12.443 -3.455 10.474 1.00 89.38 91 LYS A C 1
ATOM 727 O O . LYS A 1 91 ? -12.691 -3.954 11.583 1.00 89.38 91 LYS A O 1
ATOM 732 N N . LEU A 1 92 ? -11.371 -2.702 10.254 1.00 91.69 92 LEU A N 1
ATOM 733 C CA . LEU A 1 92 ? -10.426 -2.280 11.289 1.00 91.69 92 LEU A CA 1
ATOM 734 C C . LEU A 1 92 ? -10.693 -0.856 11.786 1.00 91.69 92 LEU A C 1
ATOM 736 O O . LEU A 1 92 ? -10.171 -0.470 12.832 1.00 91.69 92 LEU A O 1
ATOM 740 N N . LEU A 1 93 ? -11.531 -0.097 11.081 1.00 92.25 93 LEU A N 1
ATOM 741 C CA . LEU A 1 93 ? -11.860 1.279 11.405 1.00 92.25 93 LEU A CA 1
ATOM 742 C C . LEU A 1 93 ? -12.419 1.379 12.830 1.00 92.25 93 LEU A C 1
ATOM 744 O O . LEU A 1 93 ? -13.256 0.585 13.258 1.00 92.25 93 LEU A O 1
ATOM 748 N N . GLY A 1 94 ? -11.913 2.349 13.592 1.00 89.94 94 GLY A N 1
ATOM 749 C CA . GLY A 1 94 ? -12.316 2.582 14.981 1.00 89.94 94 GLY A CA 1
ATOM 750 C C . GLY A 1 94 ? -11.721 1.612 16.009 1.00 89.94 94 GLY A C 1
ATOM 751 O O . GLY A 1 94 ? -11.869 1.849 17.208 1.00 89.94 94 GLY A O 1
ATOM 752 N N . LYS A 1 95 ? -11.002 0.559 15.596 1.00 90.44 95 LYS A N 1
ATOM 753 C CA . LYS A 1 95 ? -10.294 -0.325 16.533 1.00 90.44 95 LYS A CA 1
ATOM 754 C C . LYS A 1 95 ? -8.966 0.302 16.950 1.00 90.44 95 LYS A C 1
ATOM 756 O O . LYS A 1 95 ? -8.192 0.764 16.118 1.00 90.44 95 LYS A O 1
ATOM 761 N N . ARG A 1 96 ? -8.695 0.296 18.256 1.00 92.94 96 ARG A N 1
ATOM 762 C CA . ARG A 1 96 ? -7.411 0.708 18.833 1.00 92.94 96 ARG A CA 1
ATOM 763 C C . ARG A 1 96 ? -6.656 -0.519 19.316 1.00 92.94 96 ARG A C 1
ATOM 765 O O . ARG A 1 96 ? -7.199 -1.326 20.070 1.00 92.94 96 ARG A O 1
ATOM 772 N N . PHE A 1 97 ? -5.401 -0.625 18.907 1.00 91.25 97 PHE A N 1
ATOM 773 C CA . PHE A 1 97 ? -4.491 -1.668 19.349 1.00 91.25 97 PHE A CA 1
ATOM 774 C C . PHE A 1 97 ? -3.335 -1.014 20.099 1.00 91.25 97 PHE A C 1
ATOM 776 O O . PHE A 1 97 ? -2.773 -0.026 19.639 1.00 91.25 97 PHE A O 1
ATOM 783 N N . THR A 1 98 ? -3.026 -1.537 21.280 1.00 91.50 98 THR A N 1
ATOM 784 C CA . THR A 1 98 ? -1.897 -1.088 22.110 1.00 91.50 98 THR A CA 1
ATOM 785 C C . THR A 1 98 ? -0.667 -1.970 21.932 1.00 91.50 98 THR A C 1
ATOM 787 O O . THR A 1 98 ? 0.394 -1.641 22.440 1.00 91.50 98 THR A O 1
ATOM 790 N N . ASP A 1 99 ? -0.830 -3.100 21.247 1.00 94.25 99 ASP A N 1
ATOM 791 C CA . ASP A 1 99 ? 0.156 -4.161 21.124 1.00 94.25 99 ASP A CA 1
ATOM 792 C C . ASP A 1 99 ? 0.282 -4.609 19.660 1.00 94.25 99 ASP A C 1
ATOM 794 O O . ASP A 1 99 ? -0.711 -4.671 18.919 1.00 94.25 99 ASP A O 1
ATOM 798 N N . ALA A 1 100 ? 1.515 -4.897 19.245 1.00 91.25 100 ALA A N 1
ATOM 799 C CA . ALA A 1 100 ? 1.839 -5.247 17.869 1.00 91.25 100 ALA A CA 1
ATOM 800 C C . ALA A 1 100 ? 1.326 -6.647 17.501 1.00 91.25 100 ALA A C 1
ATOM 802 O O . ALA A 1 100 ? 0.758 -6.810 16.420 1.00 91.25 100 ALA A O 1
ATOM 803 N N . GLU A 1 101 ? 1.426 -7.630 18.403 1.00 93.00 101 GLU A N 1
ATOM 804 C CA . GLU A 1 101 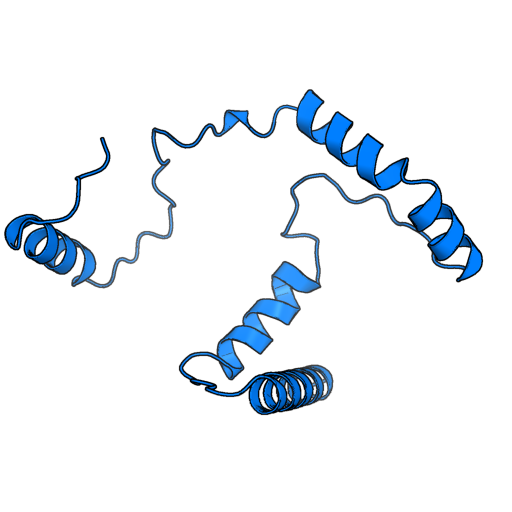? 0.922 -8.986 18.143 1.00 93.00 101 GLU A CA 1
ATOM 805 C C . GLU A 1 101 ? -0.601 -8.988 18.002 1.00 93.00 101 GLU A C 1
ATOM 807 O O . GLU A 1 101 ? -1.171 -9.576 17.076 1.00 93.00 101 GLU A O 1
ATOM 812 N N . LYS A 1 102 ? -1.286 -8.237 18.867 1.00 90.38 102 LYS A N 1
ATOM 813 C CA . LYS A 1 102 ? -2.736 -8.048 18.785 1.00 90.38 102 LYS A CA 1
ATOM 814 C C . LYS A 1 102 ? -3.160 -7.353 17.489 1.00 90.38 102 LYS A C 1
ATOM 816 O O . LYS A 1 102 ? -4.231 -7.646 16.959 1.00 90.38 102 LYS A O 1
ATOM 821 N N . THR A 1 103 ? -2.337 -6.441 16.974 1.00 92.12 103 THR A N 1
ATOM 822 C CA . THR A 1 103 ? -2.578 -5.788 15.679 1.00 92.12 103 THR A CA 1
ATOM 823 C C . THR A 1 103 ? -2.431 -6.788 14.532 1.00 92.12 103 THR A C 1
ATOM 825 O O . THR A 1 103 ? -3.324 -6.876 13.689 1.00 92.12 103 THR A O 1
ATOM 828 N N . GLY A 1 104 ? -1.348 -7.573 14.528 1.00 91.31 104 GLY A N 1
ATOM 829 C CA . GLY A 1 104 ? -1.072 -8.574 13.494 1.00 91.31 104 GLY A CA 1
ATOM 830 C C . GLY A 1 104 ? -2.157 -9.646 13.416 1.00 91.31 104 GLY A C 1
ATOM 831 O O . GLY A 1 104 ? -2.736 -9.867 12.355 1.00 91.31 104 GLY A O 1
ATOM 832 N N . THR A 1 105 ? -2.527 -10.225 14.559 1.00 92.81 105 THR A N 1
ATOM 833 C CA . THR A 1 105 ? -3.590 -11.244 14.641 1.00 92.81 105 THR A CA 1
ATOM 834 C C . THR A 1 105 ? -4.958 -10.703 14.221 1.00 92.81 105 THR A C 1
ATOM 836 O O . THR A 1 105 ? -5.730 -11.390 13.548 1.00 92.81 105 THR A O 1
ATOM 839 N N . ALA A 1 106 ? -5.282 -9.455 14.581 1.00 91.56 106 ALA A N 1
ATOM 840 C CA . ALA A 1 106 ? -6.520 -8.819 14.147 1.00 91.56 106 ALA A CA 1
ATOM 841 C C . ALA A 1 106 ? -6.539 -8.576 12.632 1.00 91.56 106 ALA A C 1
ATOM 843 O O . ALA A 1 106 ? -7.567 -8.827 12.001 1.00 91.56 106 ALA A O 1
ATOM 844 N N . TYR A 1 107 ? -5.420 -8.125 12.059 1.00 92.25 107 TYR A N 1
ATOM 845 C CA . TYR A 1 107 ? -5.269 -7.938 10.619 1.00 92.25 107 TYR A CA 1
ATOM 846 C C . TYR A 1 107 ? -5.426 -9.265 9.871 1.00 92.25 107 TYR A C 1
ATOM 848 O O . TYR A 1 107 ? -6.298 -9.373 9.008 1.00 92.25 107 TYR A O 1
ATOM 856 N N . GLU A 1 108 ? -4.675 -10.296 10.258 1.00 93.75 108 GLU A N 1
ATOM 857 C CA . GLU A 1 108 ? -4.721 -11.625 9.641 1.00 93.75 108 GLU A CA 1
ATOM 858 C C . GLU A 1 108 ? -6.140 -12.203 9.669 1.00 93.75 108 GLU A C 1
ATOM 860 O O . GLU A 1 108 ? -6.690 -12.581 8.634 1.00 93.75 108 GLU A O 1
ATOM 865 N N . LYS A 1 109 ? -6.813 -12.122 10.822 1.00 93.50 109 LYS A N 1
ATOM 866 C CA . LYS A 1 109 ? -8.217 -12.529 10.947 1.00 93.50 109 LYS A CA 1
ATOM 867 C C . LYS A 1 109 ? -9.143 -11.745 10.013 1.00 93.50 109 LYS A C 1
ATOM 869 O O . LYS A 1 109 ? -10.099 -12.312 9.482 1.00 93.50 109 LYS A O 1
ATOM 874 N N . THR A 1 110 ? -8.921 -10.441 9.828 1.00 92.00 110 THR A N 1
ATOM 875 C CA . THR A 1 110 ? -9.745 -9.646 8.903 1.00 92.00 110 THR A CA 1
ATOM 876 C C . THR A 1 110 ? -9.503 -9.993 7.443 1.00 92.00 110 THR A C 1
ATOM 878 O O . THR A 1 110 ? -10.490 -10.068 6.713 1.00 92.00 110 THR A O 1
ATOM 881 N N . VAL A 1 111 ? -8.251 -10.250 7.049 1.00 90.75 111 VAL A N 1
ATOM 882 C CA . VAL A 1 111 ? -7.875 -10.696 5.698 1.00 90.75 111 VAL A CA 1
ATOM 883 C C . VAL A 1 111 ? -8.508 -12.053 5.391 1.00 90.75 111 VAL A C 1
ATOM 885 O O . VAL A 1 111 ? -9.165 -12.219 4.367 1.00 90.75 111 VAL A O 1
ATOM 888 N N . GLU A 1 112 ? -8.405 -13.000 6.321 1.00 90.75 112 GLU A N 1
ATOM 889 C CA . GLU A 1 112 ? -9.029 -14.322 6.221 1.00 90.75 112 GLU A CA 1
ATOM 890 C C . GLU A 1 112 ? -10.561 -14.214 6.077 1.00 90.75 112 GLU A C 1
ATOM 892 O O . GLU A 1 112 ? -11.201 -14.921 5.300 1.00 90.75 112 GLU A O 1
ATOM 897 N N . ALA A 1 113 ? -11.181 -13.293 6.818 1.00 87.75 113 ALA A N 1
ATOM 898 C CA . ALA A 1 113 ? -12.621 -13.074 6.758 1.00 87.75 113 ALA A CA 1
ATOM 899 C C . ALA A 1 113 ? -13.077 -12.295 5.510 1.00 87.75 113 ALA A C 1
ATOM 901 O O . ALA A 1 113 ? -14.268 -12.297 5.208 1.00 87.75 113 ALA A O 1
ATOM 902 N N . THR A 1 114 ? -12.205 -11.544 4.827 1.00 81.69 114 THR A N 1
ATOM 903 C CA . THR A 1 114 ? -12.537 -10.891 3.546 1.00 81.69 114 THR A CA 1
ATOM 904 C C . THR A 1 114 ? -12.286 -11.807 2.353 1.00 81.69 114 THR A C 1
ATOM 906 O O . THR A 1 114 ? -13.015 -11.685 1.373 1.00 81.69 114 THR A O 1
ATOM 909 N N . SER A 1 115 ? -11.327 -12.736 2.433 1.00 74.19 115 SER A N 1
ATOM 910 C CA . SER A 1 115 ? -11.038 -13.705 1.366 1.00 74.19 115 SER A CA 1
ATOM 911 C C . SER A 1 115 ? -12.078 -14.829 1.264 1.00 74.19 115 SER A C 1
ATOM 913 O O . SER A 1 115 ? -12.318 -15.338 0.172 1.00 74.19 115 SER A O 1
ATOM 915 N N . LYS A 1 116 ? -12.735 -15.181 2.380 1.00 65.56 116 LYS A N 1
ATOM 916 C CA . LYS A 1 116 ? -13.770 -16.234 2.454 1.00 65.56 116 LYS A CA 1
ATOM 917 C C . LYS A 1 116 ? -15.174 -15.811 2.014 1.00 65.56 116 LYS A C 1
ATOM 919 O O . LYS A 1 116 ? -16.013 -16.679 1.807 1.00 65.56 116 LYS A O 1
ATOM 924 N N . CYS A 1 117 ? -15.452 -14.513 1.878 1.00 52.28 117 CYS A N 1
ATOM 925 C CA . CYS A 1 117 ? -16.708 -14.044 1.285 1.00 52.28 117 CYS A CA 1
ATOM 926 C C . CYS A 1 117 ? -16.596 -14.126 -0.241 1.00 52.28 117 CYS A C 1
ATOM 928 O O . CYS A 1 117 ? -16.242 -13.141 -0.894 1.00 52.28 117 CYS A O 1
ATOM 930 N N . LYS A 1 118 ? -16.870 -15.307 -0.788 1.00 47.56 118 LYS A N 1
ATOM 931 C CA . LYS A 1 118 ? -17.084 -15.529 -2.214 1.00 47.56 118 LYS A CA 1
ATOM 932 C C . LYS A 1 118 ? -18.355 -16.338 -2.405 1.00 47.56 118 LYS A C 1
ATOM 934 O O . LYS A 1 118 ? -18.584 -17.243 -1.573 1.00 47.56 118 LYS A O 1
#